Protein AF-A0A841EI13-F1 (afdb_monomer)

Organism: NCBI:txid104205

Sequence (80 aa):
MSRFCFIQDHAGAYGAKRLCTVLGMARSSYYAWRKSRPAREERAARDAELTARSAHRSQPLRDWARAVGSPLAQGLGHAR

Radius of gyration: 20.85 Å; Cα contacts (8 Å, |Δi|>4): 26; chains: 1; bounding box: 42×33×46 Å

Secondary structure (DSSP, 8-state):
--HHHHHHHHHHHH-HHHHHHHTT--HHHHHHHHHHHHHHHHHHHHHHHHHHHHHHHHHHHHHHHHHTT-GGGTTTS---

pLDDT: mean 87.29, std 14.36, range [41.03, 97.38]

Mean predicted aligned error: 8.55 Å

Solvent-accessible surface area (backbone atoms only — not comparable to full-atom values): 4797 Å² total; per-residue (Å²): 137,56,76,62,55,55,36,64,76,43,25,88,83,64,36,51,70,55,48,25,59,77,68,76,43,59,64,66,58,50,52,52,49,60,68,44,43,63,62,49,52,52,47,51,52,52,50,50,52,51,48,52,54,52,46,63,70,46,40,65,61,52,52,52,34,48,73,73,66,38,74,82,65,66,75,92,77,82,90,128

Foldseek 3Di:
DDLLVVLVVCCVPQNSVVSCVVVVHDPVVSVVCVVCVVVVVVVVVVVVVVVVVVCVVCVVVLVVCVVVVHPVVPPDPDDD

Structure (mmCIF, N/CA/C/O backbone):
data_AF-A0A841EI13-F1
#
_entry.id   AF-A0A841EI13-F1
#
loop_
_atom_site.group_PDB
_atom_site.id
_atom_site.type_symbol
_atom_site.label_atom_id
_atom_site.label_alt_id
_atom_site.label_comp_id
_atom_site.label_asym_id
_atom_site.label_entity_id
_atom_site.label_seq_id
_atom_site.pdbx_PDB_ins_code
_atom_site.Cartn_x
_atom_site.Cartn_y
_atom_site.Cartn_z
_atom_site.occupancy
_atom_site.B_iso_or_equiv
_atom_site.auth_seq_id
_atom_site.auth_comp_id
_atom_site.auth_asym_id
_atom_site.auth_atom_id
_atom_site.pdbx_PDB_model_num
ATOM 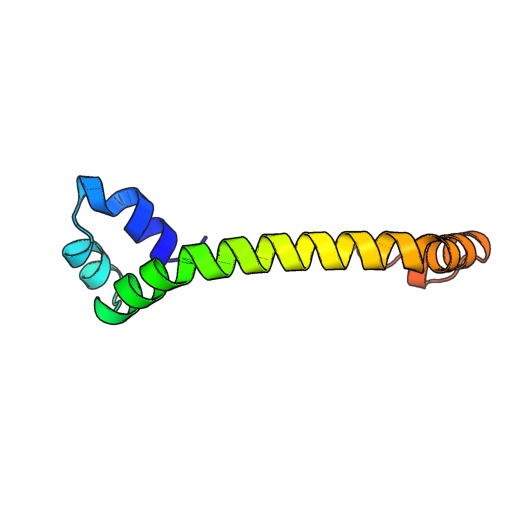1 N N . MET A 1 1 ? -7.437 -2.313 -7.835 1.00 64.50 1 MET A N 1
ATOM 2 C CA . MET A 1 1 ? -7.741 -1.277 -6.820 1.00 64.50 1 MET A CA 1
ATOM 3 C C . MET A 1 1 ? -8.038 -1.956 -5.488 1.00 64.50 1 MET A C 1
ATOM 5 O O . MET A 1 1 ? -8.856 -2.866 -5.470 1.00 64.50 1 MET A O 1
ATOM 9 N N . SER A 1 2 ? -7.339 -1.604 -4.401 1.00 89.56 2 SER A N 1
ATOM 10 C CA . SER A 1 2 ? -7.550 -2.246 -3.089 1.00 89.56 2 SER A CA 1
ATOM 11 C C . SER A 1 2 ? -8.603 -1.497 -2.264 1.00 89.56 2 SER A C 1
ATOM 13 O O . SER A 1 2 ? -8.664 -0.269 -2.320 1.00 89.56 2 SER A O 1
ATOM 15 N N . ARG A 1 3 ? -9.381 -2.216 -1.440 1.00 93.75 3 ARG A N 1
ATOM 16 C CA . ARG A 1 3 ? -10.366 -1.623 -0.508 1.00 93.75 3 ARG A CA 1
ATOM 17 C C . ARG A 1 3 ? -9.749 -0.568 0.415 1.00 93.75 3 ARG A C 1
ATOM 19 O O . ARG A 1 3 ? -10.419 0.377 0.804 1.00 93.75 3 ARG A O 1
ATOM 26 N N . PHE A 1 4 ? -8.470 -0.710 0.756 1.00 94.50 4 PHE A N 1
ATOM 27 C CA . PHE A 1 4 ? -7.774 0.246 1.609 1.00 94.50 4 PHE A CA 1
ATOM 28 C C . PHE A 1 4 ? -7.417 1.553 0.891 1.00 94.50 4 PHE A C 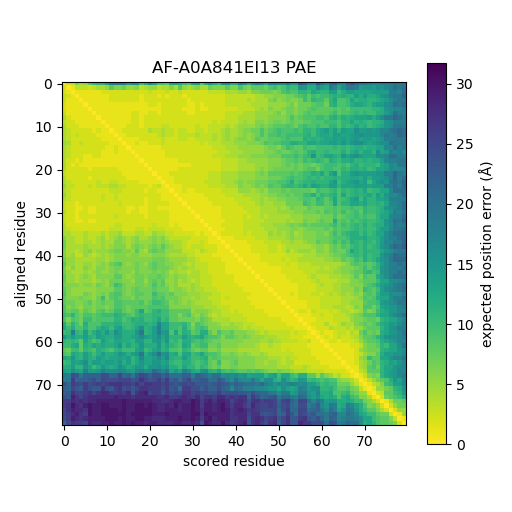1
ATOM 30 O O . PHE A 1 4 ? -7.477 2.605 1.521 1.00 94.50 4 PHE A O 1
ATOM 37 N N . CYS A 1 5 ? -7.103 1.505 -0.413 1.00 93.31 5 CYS A N 1
ATOM 38 C CA . CYS A 1 5 ? -6.909 2.718 -1.218 1.00 93.31 5 CYS A CA 1
ATOM 39 C C . CYS A 1 5 ? -8.198 3.539 -1.247 1.00 93.31 5 CYS A C 1
ATOM 41 O O . CYS A 1 5 ? -8.173 4.703 -0.882 1.00 93.31 5 CYS A O 1
ATOM 43 N N . PHE A 1 6 ? -9.335 2.887 -1.506 1.00 95.31 6 PHE A N 1
ATOM 44 C CA . PHE A 1 6 ? -10.642 3.538 -1.445 1.00 95.31 6 PHE A CA 1
ATOM 45 C C . PHE A 1 6 ? -10.896 4.215 -0.085 1.00 95.31 6 PHE A C 1
ATOM 47 O O . PHE A 1 6 ? -11.323 5.364 -0.032 1.00 95.31 6 PHE A O 1
ATOM 54 N N . ILE A 1 7 ? -10.584 3.551 1.037 1.00 95.88 7 ILE A N 1
ATOM 55 C CA . ILE A 1 7 ? -10.706 4.203 2.352 1.00 95.88 7 ILE A CA 1
ATOM 56 C C . ILE A 1 7 ? -9.793 5.425 2.454 1.00 95.88 7 ILE A C 1
ATOM 58 O O . ILE A 1 7 ? -10.240 6.454 2.945 1.00 95.88 7 ILE A O 1
ATOM 62 N N . GLN A 1 8 ? -8.534 5.324 2.026 1.00 95.69 8 GLN A N 1
ATOM 63 C CA . GLN A 1 8 ? -7.573 6.426 2.097 1.00 95.69 8 GLN A CA 1
ATOM 64 C C . GLN A 1 8 ? -8.033 7.640 1.279 1.00 95.69 8 GLN A C 1
ATOM 66 O O . GLN A 1 8 ? -7.959 8.760 1.781 1.00 95.69 8 GLN A O 1
ATOM 71 N N . ASP A 1 9 ? -8.547 7.403 0.073 1.00 96.50 9 ASP A N 1
ATOM 72 C CA . ASP A 1 9 ? -8.955 8.446 -0.872 1.00 96.50 9 ASP A CA 1
ATOM 73 C C . ASP A 1 9 ? -10.234 9.164 -0.409 1.00 96.50 9 ASP A C 1
ATOM 75 O O . ASP A 1 9 ? -10.402 10.364 -0.615 1.00 96.50 9 ASP A O 1
ATOM 79 N N . HIS A 1 10 ? -11.124 8.452 0.289 1.00 96.44 10 HIS A N 1
ATOM 80 C CA . HIS A 1 10 ? -12.429 8.971 0.706 1.00 96.44 10 HIS A CA 1
ATOM 81 C C . HIS A 1 10 ? -12.540 9.282 2.212 1.00 96.44 10 HIS A C 1
ATOM 83 O O . HIS A 1 10 ? -13.567 9.798 2.670 1.00 96.44 10 HIS A O 1
ATOM 89 N N . ALA A 1 11 ? -11.498 9.012 3.009 1.00 94.50 11 ALA A N 1
ATOM 90 C CA . ALA A 1 11 ? -11.509 9.227 4.459 1.00 94.50 11 ALA A CA 1
ATOM 91 C C . ALA A 1 11 ? -11.714 10.696 4.857 1.00 94.50 11 ALA A C 1
ATOM 93 O O . ALA A 1 11 ? -12.287 10.935 5.918 1.00 94.50 11 ALA A O 1
ATOM 94 N N . GLY A 1 12 ? -11.281 11.655 4.031 1.00 95.69 12 GLY A N 1
ATOM 95 C CA . GLY A 1 12 ? -11.480 13.086 4.286 1.00 95.69 12 GLY A CA 1
ATOM 96 C C . GLY A 1 12 ? -12.944 13.525 4.196 1.00 95.69 12 GLY A C 1
ATOM 97 O O . GLY A 1 12 ? -13.365 14.386 4.958 1.00 95.69 12 GLY A O 1
ATOM 98 N N . ALA A 1 13 ? -13.733 12.894 3.320 1.00 97.12 13 ALA A N 1
ATOM 99 C CA . ALA A 1 13 ? -15.138 13.242 3.107 1.00 97.12 13 ALA A CA 1
ATOM 100 C C . ALA A 1 13 ? -16.098 12.469 4.028 1.00 97.12 13 ALA A C 1
ATOM 102 O O . ALA A 1 13 ? -17.089 13.022 4.495 1.00 97.12 13 ALA A O 1
ATOM 103 N N . TYR A 1 14 ? -15.816 11.188 4.304 1.00 95.44 14 TYR A N 1
ATOM 104 C CA . TYR A 1 14 ? -16.765 10.303 5.006 1.00 95.44 14 TYR A CA 1
ATOM 105 C C . TYR A 1 14 ? -16.238 9.711 6.318 1.00 95.44 14 TYR A C 1
ATOM 107 O O . TYR A 1 14 ? -16.991 9.062 7.048 1.00 95.44 14 TYR A O 1
ATOM 115 N N . GLY A 1 15 ? -14.957 9.919 6.628 1.00 96.62 15 GLY A N 1
ATOM 116 C CA . GLY A 1 15 ? -14.293 9.363 7.800 1.00 96.62 15 GLY A CA 1
ATOM 117 C C . GLY A 1 15 ? -13.921 7.885 7.643 1.00 96.62 15 GLY A C 1
ATOM 118 O O . GLY A 1 15 ? -14.745 7.024 7.329 1.00 96.62 15 GLY A O 1
ATOM 119 N N . ALA A 1 16 ? -12.669 7.549 7.963 1.00 95.88 16 ALA A N 1
ATOM 120 C CA . ALA A 1 16 ? -12.159 6.180 7.841 1.00 95.88 16 ALA A CA 1
ATOM 121 C C . ALA A 1 16 ? -12.958 5.149 8.665 1.00 95.88 16 ALA A C 1
ATOM 123 O O . ALA A 1 16 ? -13.120 4.012 8.230 1.00 95.88 16 ALA A O 1
ATOM 124 N N . LYS A 1 17 ? -13.495 5.535 9.834 1.00 96.38 17 LYS A N 1
ATOM 125 C CA . LYS A 1 17 ? -14.312 4.652 10.688 1.00 96.38 17 LYS A CA 1
ATOM 126 C C . LYS A 1 17 ? -15.577 4.181 9.969 1.00 96.38 17 LYS A C 1
ATOM 128 O O . LYS A 1 17 ? -15.840 2.984 9.957 1.00 96.38 17 LYS A O 1
ATOM 133 N N . ARG A 1 18 ? -16.328 5.106 9.361 1.00 97.38 18 ARG A N 1
ATOM 134 C CA . ARG A 1 18 ? -17.574 4.800 8.646 1.00 97.38 18 ARG A CA 1
ATOM 135 C C . ARG A 1 18 ? -17.297 3.910 7.439 1.00 97.38 18 ARG A C 1
ATOM 137 O O . ARG A 1 18 ? -17.979 2.910 7.252 1.00 97.38 18 ARG A O 1
ATOM 144 N N . LEU A 1 19 ? -16.251 4.235 6.681 1.00 97.38 19 LEU A N 1
ATOM 145 C CA . LEU A 1 19 ? -15.843 3.453 5.515 1.00 97.38 19 LEU A CA 1
ATOM 146 C C . LEU A 1 19 ? -15.378 2.039 5.897 1.00 97.38 19 LEU A C 1
ATOM 148 O O . LEU A 1 19 ? -15.750 1.083 5.227 1.00 97.38 19 LEU A O 1
ATOM 152 N N . CYS A 1 20 ? -14.636 1.875 7.001 1.00 96.88 20 CYS A N 1
ATOM 153 C CA . CYS A 1 20 ? -14.275 0.548 7.515 1.00 96.88 20 CYS A CA 1
ATOM 154 C C . CYS A 1 20 ? -15.519 -0.289 7.841 1.00 96.88 20 CYS A C 1
ATOM 156 O O . CYS A 1 20 ?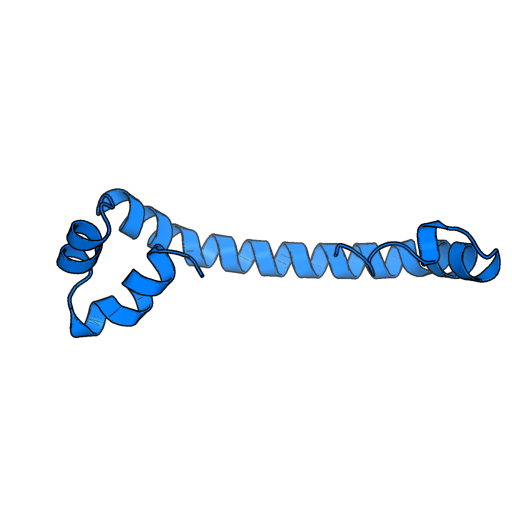 -15.579 -1.452 7.455 1.00 96.88 20 CYS A O 1
ATOM 158 N N . THR A 1 21 ? -16.515 0.301 8.509 1.00 97.25 21 THR A N 1
ATOM 159 C CA . THR A 1 21 ? -17.767 -0.388 8.850 1.00 97.25 21 THR A CA 1
ATOM 160 C C . THR A 1 21 ? -18.536 -0.817 7.602 1.00 97.25 21 THR A C 1
ATOM 162 O O . THR A 1 21 ? -18.902 -1.982 7.491 1.00 97.25 21 THR A O 1
ATOM 165 N N . VAL A 1 22 ? -18.740 0.096 6.647 1.00 96.81 22 VAL A N 1
ATOM 166 C CA . VAL A 1 22 ? -19.498 -0.182 5.412 1.00 96.81 22 VAL A CA 1
ATOM 167 C C . VAL A 1 22 ? -18.822 -1.263 4.563 1.00 96.81 22 VAL A C 1
ATOM 169 O O . VAL A 1 22 ? -19.498 -2.083 3.957 1.00 96.81 22 VAL A O 1
ATOM 172 N N . LEU A 1 23 ? -17.488 -1.301 4.548 1.00 95.56 23 LEU A N 1
ATOM 173 C CA . LEU A 1 23 ? -16.713 -2.275 3.773 1.00 95.56 23 LEU A CA 1
ATOM 174 C C . LEU A 1 23 ? -16.420 -3.582 4.529 1.00 95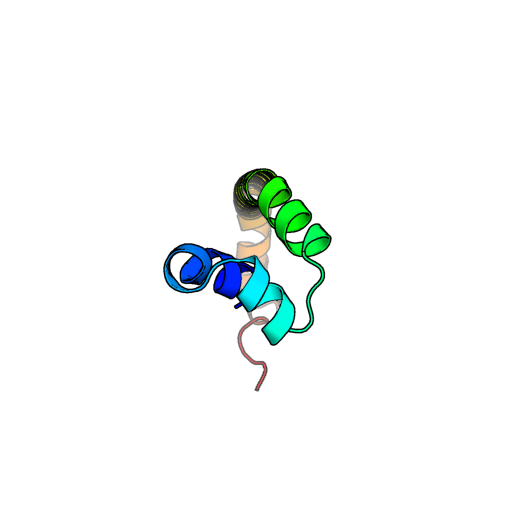.56 23 LEU A C 1
ATOM 176 O O . LEU A 1 23 ? -15.658 -4.410 4.022 1.00 95.56 23 LEU A O 1
ATOM 180 N N . GLY A 1 24 ? -16.955 -3.755 5.744 1.00 96.50 24 GLY A N 1
ATOM 181 C CA . GLY A 1 24 ? -16.731 -4.949 6.563 1.00 96.50 24 GLY A CA 1
ATOM 182 C C . GLY A 1 24 ? -15.260 -5.170 6.930 1.00 96.50 24 GLY A C 1
ATOM 183 O O . GLY A 1 24 ? -14.776 -6.300 6.922 1.00 96.50 24 GLY A O 1
ATOM 184 N N . MET A 1 25 ? -14.509 -4.097 7.195 1.00 95.44 25 MET A N 1
ATOM 185 C CA . MET A 1 25 ? -13.085 -4.162 7.532 1.00 95.44 25 MET A CA 1
ATOM 186 C C . MET A 1 25 ? -12.809 -3.731 8.969 1.00 95.44 25 MET A C 1
ATOM 188 O O . MET A 1 25 ? -13.378 -2.768 9.484 1.00 95.44 25 MET A O 1
ATOM 192 N N . ALA A 1 26 ? -11.850 -4.401 9.608 1.00 96.31 26 ALA A N 1
ATOM 193 C CA . ALA A 1 26 ? -11.361 -3.978 10.908 1.00 96.31 26 ALA A CA 1
ATOM 194 C C . ALA A 1 26 ? -10.575 -2.661 10.788 1.00 96.31 26 ALA A C 1
ATOM 196 O O . ALA A 1 26 ? -9.675 -2.519 9.954 1.00 96.31 26 ALA A O 1
ATOM 197 N N . ARG A 1 27 ? -10.863 -1.703 11.681 1.00 95.44 27 ARG A N 1
ATOM 198 C CA . ARG A 1 27 ? -10.104 -0.440 11.774 1.00 95.44 27 ARG A CA 1
ATOM 199 C C . ARG A 1 27 ? -8.611 -0.679 11.991 1.00 95.44 27 ARG A C 1
ATOM 201 O O . ARG A 1 27 ? -7.793 0.048 11.437 1.00 95.44 27 ARG A O 1
ATOM 208 N N . SER A 1 28 ? -8.260 -1.688 12.790 1.00 96.06 28 SER A N 1
ATOM 209 C CA . SER A 1 28 ? -6.868 -2.068 13.047 1.00 96.06 28 SER A CA 1
ATOM 210 C C . SER A 1 28 ? -6.145 -2.448 11.755 1.00 96.06 28 SER A C 1
ATOM 212 O O . SER A 1 28 ? -5.034 -1.978 11.528 1.00 96.06 28 SER A O 1
ATOM 214 N N . SER A 1 29 ? -6.794 -3.203 10.863 1.00 95.12 29 SER A N 1
ATOM 215 C CA . SER A 1 29 ? -6.242 -3.559 9.552 1.00 95.12 29 SER A CA 1
ATOM 216 C C . SER A 1 29 ? -6.003 -2.336 8.669 1.00 95.12 29 SER A C 1
ATOM 218 O O . SER A 1 29 ? -4.967 -2.265 8.015 1.00 95.12 29 SER A O 1
ATOM 220 N N . TYR A 1 30 ? -6.909 -1.349 8.681 1.00 95.44 30 TYR A N 1
ATOM 221 C CA . TYR A 1 30 ? -6.716 -0.101 7.932 1.00 95.44 30 TYR A CA 1
ATOM 222 C C . TYR A 1 30 ? -5.483 0.670 8.415 1.00 95.44 30 TYR A C 1
ATOM 224 O O . TYR A 1 30 ? -4.633 1.040 7.606 1.00 95.44 30 TYR A O 1
ATOM 232 N N . TYR A 1 31 ? -5.338 0.880 9.725 1.00 95.25 31 TYR A N 1
ATOM 233 C CA . TYR A 1 31 ? -4.181 1.610 10.248 1.00 95.25 31 TYR A CA 1
ATOM 234 C C . TYR A 1 31 ? -2.873 0.820 10.121 1.00 95.25 31 TYR A C 1
ATOM 236 O O . TYR A 1 31 ? -1.841 1.422 9.826 1.00 95.25 31 TYR A O 1
ATOM 244 N N . ALA A 1 32 ? -2.904 -0.508 10.269 1.00 95.62 32 ALA A N 1
ATOM 245 C CA . ALA A 1 32 ? -1.749 -1.368 10.009 1.00 95.62 32 ALA A CA 1
ATOM 246 C C . ALA A 1 32 ? -1.306 -1.276 8.541 1.00 95.62 32 ALA A C 1
ATOM 248 O O . ALA A 1 32 ? -0.126 -1.062 8.258 1.00 95.62 32 ALA A O 1
ATOM 249 N N . TRP A 1 33 ? -2.260 -1.347 7.608 1.00 94.69 33 TRP A N 1
ATOM 250 C CA . TRP A 1 33 ? -1.994 -1.134 6.190 1.00 94.69 33 TRP A CA 1
ATOM 251 C C . TRP A 1 33 ? -1.402 0.255 5.942 1.00 94.69 33 TRP A C 1
ATOM 253 O O . TRP A 1 33 ? -0.335 0.346 5.334 1.00 94.69 33 TRP A O 1
ATOM 263 N N . ARG A 1 34 ? -2.026 1.316 6.476 1.00 94.19 34 ARG A N 1
ATOM 264 C CA . ARG A 1 34 ? -1.583 2.707 6.295 1.00 94.19 34 ARG A CA 1
ATOM 265 C C . ARG A 1 34 ? -0.161 2.921 6.809 1.00 94.19 34 ARG A C 1
ATOM 267 O O . ARG A 1 34 ? 0.637 3.546 6.126 1.00 94.19 34 ARG A O 1
ATOM 274 N N . LYS A 1 35 ? 0.175 2.355 7.973 1.00 95.38 35 LYS A N 1
ATOM 275 C CA . LYS A 1 35 ? 1.532 2.394 8.541 1.00 95.38 35 LYS A CA 1
ATOM 276 C C . LYS A 1 35 ? 2.548 1.662 7.659 1.00 95.38 35 LYS A C 1
ATOM 278 O O . LYS A 1 35 ? 3.679 2.110 7.539 1.00 95.38 35 LYS A O 1
ATOM 283 N N . SER A 1 36 ? 2.152 0.550 7.040 1.00 92.75 36 SER A N 1
ATOM 284 C CA . SER A 1 36 ? 3.035 -0.245 6.175 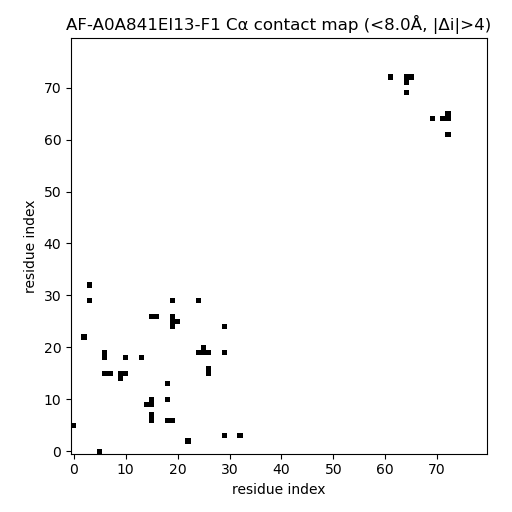1.00 92.75 36 SER A CA 1
ATOM 285 C C . SER A 1 36 ? 3.205 0.311 4.756 1.00 92.75 36 SER A C 1
ATOM 287 O O . SER A 1 36 ? 4.087 -0.154 4.038 1.00 92.75 36 SER A O 1
ATOM 289 N N . ARG A 1 37 ? 2.379 1.277 4.328 1.00 91.00 37 ARG A N 1
ATOM 290 C CA . ARG A 1 37 ? 2.402 1.807 2.955 1.00 91.00 37 ARG A CA 1
ATOM 291 C C . ARG A 1 37 ? 3.754 2.379 2.523 1.00 91.00 37 A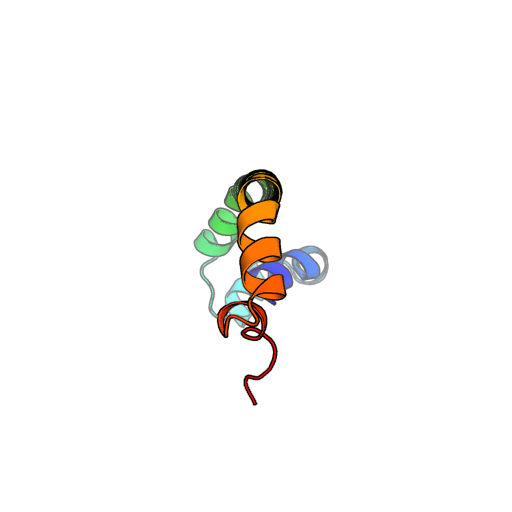RG A C 1
ATOM 293 O O . ARG A 1 37 ? 4.219 1.935 1.479 1.00 91.00 37 ARG A O 1
ATOM 300 N N . PRO A 1 38 ? 4.411 3.266 3.297 1.00 90.62 38 PRO A N 1
ATOM 301 C CA . PRO A 1 38 ? 5.687 3.839 2.872 1.00 90.62 38 PRO A CA 1
ATOM 302 C C . PRO A 1 38 ? 6.754 2.758 2.679 1.00 90.62 38 PRO A C 1
ATOM 304 O O . PRO A 1 38 ? 7.451 2.741 1.675 1.00 90.62 38 PRO A O 1
ATOM 307 N N . ALA A 1 39 ? 6.805 1.776 3.585 1.00 91.19 39 ALA A N 1
ATOM 308 C CA . ALA A 1 39 ? 7.733 0.652 3.479 1.00 91.19 39 ALA A CA 1
ATOM 309 C C . ALA A 1 39 ? 7.452 -0.241 2.255 1.00 91.19 39 ALA A C 1
ATOM 311 O O . ALA A 1 39 ? 8.373 -0.810 1.673 1.00 91.19 39 ALA A O 1
ATOM 312 N N . ARG A 1 40 ? 6.183 -0.381 1.844 1.00 88.44 40 ARG A N 1
ATOM 313 C CA . ARG A 1 40 ? 5.817 -1.096 0.610 1.00 88.44 40 ARG A CA 1
ATOM 314 C C . ARG A 1 40 ? 6.201 -0.313 -0.640 1.00 88.44 40 ARG A C 1
ATOM 316 O O . ARG A 1 40 ? 6.627 -0.930 -1.605 1.00 88.44 40 ARG A O 1
ATOM 323 N N . GLU A 1 41 ? 6.047 1.005 -0.622 1.00 90.25 41 GLU A N 1
ATOM 324 C CA . GLU A 1 41 ? 6.437 1.887 -1.727 1.00 90.25 41 GLU A CA 1
ATOM 325 C C . GLU A 1 41 ? 7.963 1.903 -1.896 1.00 90.25 41 GLU A C 1
ATOM 327 O O . GLU A 1 41 ? 8.454 1.724 -3.008 1.00 90.25 41 GLU A O 1
ATOM 332 N N . GLU A 1 42 ? 8.717 1.978 -0.796 1.00 92.19 42 GLU A N 1
ATOM 333 C CA . GLU A 1 42 ? 10.175 1.836 -0.814 1.00 92.19 42 GLU A CA 1
ATOM 334 C C . GLU A 1 42 ? 10.601 0.459 -1.333 1.00 92.19 42 GLU A C 1
ATOM 336 O O . GLU A 1 42 ? 11.451 0.365 -2.218 1.00 92.19 42 GLU A O 1
ATOM 341 N N . ARG A 1 43 ? 9.984 -0.622 -0.835 1.00 92.50 43 ARG A N 1
ATOM 342 C CA . ARG A 1 43 ? 10.269 -1.972 -1.332 1.00 92.50 43 ARG A CA 1
ATOM 343 C C . ARG A 1 43 ? 9.963 -2.094 -2.824 1.00 92.50 43 ARG A C 1
ATOM 345 O O . ARG A 1 43 ? 10.786 -2.631 -3.547 1.00 92.50 43 ARG A O 1
ATOM 352 N N . ALA A 1 44 ? 8.843 -1.550 -3.297 1.00 92.56 44 ALA A N 1
ATOM 353 C CA . ALA A 1 44 ? 8.504 -1.563 -4.718 1.00 92.56 44 ALA A CA 1
ATOM 354 C C . ALA A 1 44 ? 9.540 -0.804 -5.565 1.00 92.56 44 ALA A C 1
ATOM 356 O O . ALA A 1 44 ? 9.901 -1.271 -6.643 1.00 92.56 44 ALA A O 1
ATOM 357 N N . ALA A 1 45 ? 10.061 0.324 -5.072 1.00 93.50 45 ALA A N 1
ATOM 358 C CA . ALA A 1 45 ? 11.133 1.056 -5.743 1.00 93.50 45 ALA A CA 1
ATOM 359 C C . ALA A 1 45 ? 12.440 0.245 -5.795 1.00 93.50 45 ALA A C 1
ATOM 361 O O . ALA A 1 45 ? 13.067 0.150 -6.850 1.00 93.50 45 ALA A O 1
ATOM 362 N N . ARG A 1 46 ? 12.821 -0.399 -4.684 1.00 94.62 46 ARG A N 1
ATOM 363 C CA . ARG A 1 46 ? 13.992 -1.292 -4.616 1.00 94.62 46 ARG A CA 1
ATOM 364 C C . ARG A 1 46 ? 13.847 -2.505 -5.531 1.00 94.62 46 ARG A C 1
ATOM 366 O O . ARG A 1 46 ? 14.796 -2.865 -6.222 1.00 94.62 46 ARG A O 1
ATOM 373 N N . ASP A 1 47 ? 12.665 -3.109 -5.569 1.00 94.50 47 ASP A N 1
ATOM 374 C CA . ASP A 1 47 ? 12.366 -4.253 -6.427 1.00 94.50 47 ASP A CA 1
ATOM 375 C C . ASP A 1 47 ? 12.401 -3.850 -7.908 1.00 94.50 47 ASP A C 1
ATOM 377 O O . ASP A 1 47 ? 12.933 -4.593 -8.735 1.00 94.50 47 ASP A O 1
ATOM 381 N N . ALA A 1 48 ? 11.907 -2.657 -8.254 1.00 94.69 48 ALA A N 1
ATOM 382 C CA . ALA A 1 48 ? 12.006 -2.111 -9.606 1.00 94.69 48 ALA A CA 1
ATOM 383 C C . ALA A 1 48 ? 13.469 -1.876 -10.016 1.00 94.69 48 ALA A C 1
ATOM 385 O O . ALA A 1 48 ? 13.873 -2.276 -11.109 1.00 94.69 48 ALA A O 1
ATOM 386 N N . GLU A 1 49 ? 14.285 -1.306 -9.125 1.00 95.69 49 GLU A N 1
ATOM 387 C CA . GLU A 1 49 ? 15.724 -1.120 -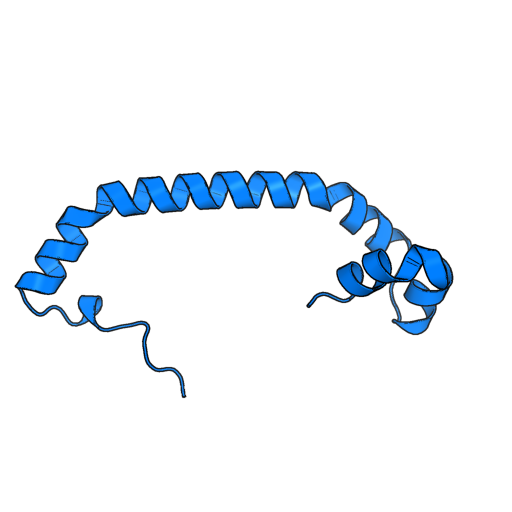9.344 1.00 95.69 49 GLU A CA 1
ATOM 388 C C . GLU A 1 49 ? 16.442 -2.466 -9.546 1.00 95.69 49 GLU A C 1
ATOM 390 O O . GLU A 1 49 ? 17.215 -2.647 -10.494 1.00 95.69 49 GLU A O 1
ATOM 395 N N . LEU A 1 50 ? 16.158 -3.442 -8.681 1.00 94.06 50 LEU A N 1
ATOM 396 C CA . LEU A 1 50 ? 16.729 -4.783 -8.758 1.00 94.06 50 LEU A CA 1
ATOM 397 C C . LEU A 1 50 ? 16.317 -5.499 -10.050 1.00 94.06 50 LEU A C 1
ATOM 399 O O . LEU A 1 50 ? 17.152 -6.143 -10.695 1.00 94.06 50 LEU A O 1
ATOM 403 N N . THR A 1 51 ? 15.053 -5.363 -10.450 1.00 95.56 51 THR A N 1
ATOM 404 C CA . THR A 1 51 ? 14.517 -5.933 -11.692 1.00 95.56 51 THR A CA 1
ATOM 405 C C . THR A 1 51 ? 15.191 -5.304 -12.904 1.00 95.56 51 THR A C 1
ATOM 407 O O . THR A 1 51 ? 15.657 -6.033 -13.777 1.00 95.56 51 THR A O 1
ATOM 410 N N . ALA A 1 52 ? 15.337 -3.976 -12.938 1.00 94.44 52 ALA A N 1
ATOM 411 C CA . ALA A 1 52 ? 16.014 -3.268 -14.023 1.00 94.44 52 ALA A CA 1
ATOM 412 C C . ALA A 1 52 ? 17.484 -3.697 -14.156 1.00 94.44 52 ALA A C 1
ATOM 414 O O . ALA A 1 52 ? 17.963 -3.988 -15.253 1.00 94.44 52 ALA A O 1
ATOM 415 N N . ARG A 1 53 ? 18.195 -3.829 -13.031 1.00 95.69 53 ARG A N 1
ATOM 416 C CA . ARG A 1 53 ? 19.589 -4.298 -13.005 1.00 95.69 53 ARG A CA 1
ATOM 417 C C . ARG A 1 53 ? 19.725 -5.741 -13.489 1.00 95.69 53 ARG A C 1
ATOM 419 O O . ARG A 1 53 ? 20.615 -6.061 -14.279 1.00 95.69 53 ARG A O 1
ATOM 426 N N . SER A 1 54 ? 18.834 -6.614 -13.027 1.00 94.00 54 SER A N 1
ATOM 427 C CA . SER A 1 54 ? 18.779 -8.014 -13.456 1.00 94.00 54 SER A CA 1
ATOM 428 C C . SER A 1 54 ? 18.436 -8.117 -14.942 1.00 94.00 54 SER A C 1
ATOM 430 O O . SER A 1 54 ? 19.000 -8.958 -15.647 1.00 94.00 54 SER A O 1
ATOM 432 N N . ALA A 1 55 ? 17.572 -7.226 -15.437 1.00 92.06 55 ALA A N 1
ATOM 433 C CA . ALA A 1 55 ? 17.207 -7.138 -16.839 1.00 92.06 55 ALA A CA 1
ATOM 434 C C . ALA A 1 55 ? 18.393 -6.683 -17.708 1.00 92.06 55 ALA A C 1
ATOM 436 O O . ALA A 1 55 ? 18.716 -7.318 -18.706 1.00 92.06 55 ALA A O 1
ATOM 437 N N . HIS A 1 56 ? 19.130 -5.659 -17.296 1.00 92.62 56 HIS A N 1
ATOM 438 C CA . HIS A 1 56 ? 20.339 -5.267 -18.016 1.00 92.62 56 HIS A CA 1
ATOM 439 C C . HIS A 1 56 ? 21.345 -6.430 -18.116 1.00 92.62 56 HIS A C 1
ATOM 441 O O . HIS A 1 56 ? 21.826 -6.752 -19.200 1.00 92.62 56 HIS A O 1
ATOM 447 N N . ARG A 1 57 ? 21.590 -7.147 -17.010 1.00 91.81 57 ARG A N 1
ATOM 448 C CA . ARG A 1 57 ? 22.534 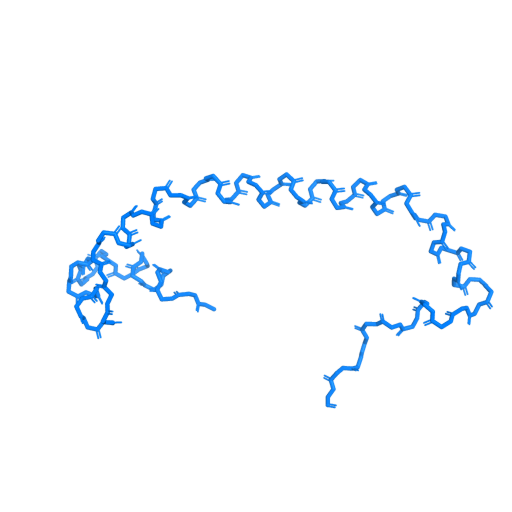-8.278 -16.983 1.00 91.81 57 ARG A CA 1
ATOM 449 C C . ARG A 1 57 ? 22.120 -9.444 -17.881 1.00 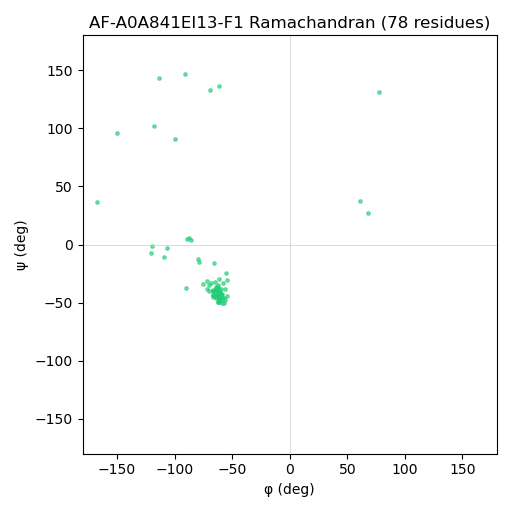91.81 57 ARG A C 1
ATOM 451 O O . ARG A 1 57 ? 22.970 -10.074 -18.497 1.00 91.81 57 ARG A O 1
ATOM 458 N N . SER A 1 58 ? 20.828 -9.756 -17.933 1.00 91.12 58 SER A N 1
ATOM 459 C CA . SER A 1 58 ? 20.306 -10.857 -18.757 1.00 91.12 58 SER A CA 1
ATOM 460 C C . SER A 1 58 ? 19.970 -10.439 -20.195 1.00 91.12 58 SER A C 1
ATOM 462 O O . SER A 1 58 ? 19.466 -11.260 -20.960 1.00 91.12 58 SER A O 1
ATOM 464 N N . GLN A 1 59 ? 20.272 -9.194 -20.586 1.00 83.56 59 GLN A N 1
ATOM 465 C CA . GLN A 1 59 ? 20.050 -8.680 -21.937 1.00 83.56 59 GLN A CA 1
ATOM 466 C C . GLN A 1 59 ? 20.751 -9.524 -23.022 1.00 83.56 59 GLN A C 1
ATOM 468 O O . GLN A 1 59 ? 20.053 -9.961 -23.935 1.00 83.56 59 GLN A O 1
ATOM 473 N N . PRO A 1 60 ? 22.042 -9.900 -22.894 1.00 90.00 60 PRO A N 1
ATOM 474 C CA . PRO A 1 60 ? 22.712 -10.712 -23.915 1.00 90.00 60 PRO A CA 1
ATOM 475 C C . PRO A 1 60 ? 22.077 -12.096 -24.098 1.00 90.00 60 PRO A C 1
ATOM 477 O O . PRO A 1 60 ? 21.961 -12.587 -25.215 1.00 90.00 60 PRO A O 1
ATOM 480 N N . LEU A 1 61 ? 21.613 -12.713 -23.005 1.00 86.25 61 LEU A N 1
ATOM 481 C CA . LEU A 1 61 ? 20.923 -14.006 -23.052 1.00 86.25 61 LEU A CA 1
ATOM 482 C C . LEU A 1 61 ? 19.574 -13.896 -23.775 1.00 86.25 61 LEU A C 1
ATOM 484 O O . LEU A 1 61 ? 19.222 -14.777 -24.558 1.00 86.25 61 LEU A O 1
ATOM 488 N N . ARG A 1 62 ? 18.830 -12.806 -23.545 1.00 81.75 62 ARG A N 1
ATOM 489 C CA . ARG A 1 62 ? 17.576 -12.524 -24.259 1.00 81.75 62 ARG A CA 1
ATOM 490 C C . ARG A 1 62 ? 17.800 -12.240 -25.739 1.00 81.75 62 ARG A C 1
ATOM 492 O O . ARG A 1 62 ? 17.018 -12.707 -26.563 1.00 81.75 62 ARG A O 1
ATOM 499 N N . ASP A 1 63 ? 18.854 -11.506 -26.075 1.00 86.50 63 ASP A N 1
ATOM 500 C CA . ASP A 1 63 ? 19.176 -11.174 -27.462 1.00 86.50 63 ASP A CA 1
ATOM 501 C C . ASP A 1 63 ? 19.658 -12.406 -28.236 1.00 86.50 63 ASP A C 1
ATOM 503 O O . ASP A 1 63 ? 19.200 -12.637 -29.355 1.00 86.50 63 ASP A O 1
ATOM 507 N N . TRP A 1 64 ? 20.468 -13.268 -27.610 1.00 83.81 64 TRP A N 1
ATOM 508 C CA . TRP A 1 64 ? 20.829 -14.572 -28.168 1.00 83.81 64 TRP A CA 1
ATOM 509 C C . TRP A 1 64 ? 19.594 -15.451 -28.404 1.00 83.81 64 TRP A C 1
ATOM 511 O O . TRP A 1 64 ? 19.414 -15.968 -29.505 1.00 83.81 64 TRP A O 1
ATOM 521 N N . ALA A 1 65 ? 18.696 -15.558 -27.416 1.00 85.94 65 ALA A N 1
ATOM 522 C CA . ALA A 1 65 ? 17.460 -16.331 -27.542 1.00 85.94 65 ALA A CA 1
ATOM 523 C C . ALA A 1 65 ? 16.563 -15.826 -28.688 1.00 85.94 65 ALA A C 1
ATOM 525 O O . ALA A 1 65 ? 15.971 -16.636 -29.402 1.00 85.94 65 ALA A O 1
ATOM 526 N N . ARG A 1 66 ? 16.489 -14.503 -28.899 1.00 82.38 66 ARG A N 1
ATOM 527 C CA . ARG A 1 66 ? 15.772 -13.902 -30.034 1.00 82.38 66 ARG A CA 1
ATOM 528 C C . ARG A 1 66 ? 16.441 -14.241 -31.370 1.00 82.38 66 ARG A C 1
ATOM 530 O O . ARG A 1 66 ? 15.738 -14.593 -32.310 1.00 82.38 66 ARG A O 1
ATOM 537 N N . ALA A 1 67 ? 17.771 -14.167 -31.446 1.00 87.38 67 ALA A N 1
ATOM 538 C CA . ALA A 1 67 ? 18.531 -14.437 -32.669 1.00 87.38 67 ALA A CA 1
ATOM 539 C C . ALA A 1 67 ? 18.396 -15.890 -33.152 1.00 87.38 67 ALA A C 1
ATOM 541 O O . ALA A 1 67 ? 18.295 -16.126 -34.352 1.00 87.38 67 ALA A O 1
ATOM 542 N N . VAL A 1 68 ? 18.340 -16.858 -32.231 1.00 86.75 68 VAL A N 1
ATOM 543 C CA . VAL A 1 68 ? 18.167 -18.284 -32.571 1.00 86.75 68 VAL A CA 1
ATOM 544 C C . VAL A 1 68 ? 16.699 -18.702 -32.745 1.00 86.75 68 VAL A C 1
ATOM 546 O O . VAL A 1 68 ? 16.421 -19.882 -32.937 1.00 86.75 68 VAL A O 1
ATOM 549 N N . GLY A 1 69 ? 15.745 -17.765 -32.653 1.00 78.31 69 GLY A N 1
ATOM 550 C CA . GLY A 1 69 ? 14.313 -18.058 -32.778 1.00 78.31 69 GLY A CA 1
ATOM 551 C C . GLY A 1 69 ? 13.738 -18.884 -31.620 1.00 78.31 69 GLY A C 1
ATOM 552 O O . GLY A 1 69 ? 12.761 -19.608 -31.805 1.00 78.31 69 GLY A O 1
ATOM 553 N N . SER A 1 70 ? 14.332 -18.799 -30.424 1.00 71.62 70 SER A N 1
ATOM 554 C CA . SER A 1 70 ? 13.892 -19.571 -29.257 1.00 71.62 70 SER A CA 1
ATOM 555 C C . SER A 1 70 ? 12.445 -19.218 -28.860 1.00 71.62 70 SER A C 1
ATOM 557 O O . SER A 1 70 ? 12.115 -18.030 -28.771 1.00 71.62 70 SER A O 1
ATOM 559 N N . PRO A 1 71 ? 11.583 -20.204 -28.530 1.00 63.44 71 PRO A N 1
ATOM 560 C CA . PRO A 1 71 ? 10.206 -19.965 -28.074 1.00 63.44 71 PRO A CA 1
ATOM 561 C C . PRO A 1 71 ? 10.101 -19.037 -26.851 1.00 63.44 71 PRO A C 1
ATOM 563 O O . PRO A 1 71 ? 9.091 -18.359 -26.667 1.00 63.44 71 PRO A O 1
ATOM 566 N N . LEU A 1 72 ? 11.164 -18.944 -26.040 1.00 62.28 72 LEU A N 1
ATOM 567 C CA . LEU A 1 72 ? 11.249 -18.039 -24.886 1.00 62.28 72 LEU A CA 1
ATOM 568 C C . LEU A 1 72 ? 11.240 -16.547 -25.272 1.00 62.28 72 LEU A C 1
ATOM 570 O O . LEU A 1 72 ? 10.983 -15.705 -24.416 1.00 62.28 72 LEU A O 1
ATOM 574 N N . ALA A 1 73 ? 11.487 -16.202 -26.541 1.00 57.53 73 ALA A N 1
ATOM 575 C CA . ALA A 1 73 ? 11.398 -14.829 -27.038 1.00 57.53 73 ALA A CA 1
ATOM 576 C C . ALA A 1 73 ? 9.952 -14.369 -27.316 1.00 57.53 73 ALA A C 1
ATOM 578 O O . ALA A 1 73 ? 9.724 -13.171 -27.478 1.00 57.53 73 ALA A O 1
ATOM 579 N N . GLN A 1 74 ? 8.987 -15.298 -27.378 1.00 56.88 74 GLN A N 1
ATOM 580 C CA . GLN A 1 74 ? 7.621 -15.037 -27.861 1.00 56.88 74 GLN A CA 1
ATOM 581 C C . GLN A 1 74 ? 6.548 -15.065 -26.756 1.00 56.88 74 GLN A C 1
ATOM 583 O O . GLN A 1 74 ? 5.405 -14.666 -26.977 1.00 56.88 74 GLN A O 1
ATOM 588 N N . GLY A 1 75 ? 6.882 -15.529 -25.552 1.00 57.22 75 GLY A N 1
ATOM 589 C CA . GLY A 1 75 ? 5.895 -15.781 -24.505 1.00 57.22 75 GLY A CA 1
ATOM 590 C C . GLY A 1 75 ? 5.801 -14.671 -23.467 1.00 57.22 75 GLY A C 1
ATOM 591 O O . GLY A 1 75 ? 6.500 -14.752 -22.472 1.00 57.22 75 GLY A O 1
ATOM 592 N N . LEU A 1 76 ? 4.925 -13.683 -23.682 1.00 52.12 76 LEU A N 1
ATOM 593 C CA . LEU A 1 76 ? 4.063 -13.040 -22.660 1.00 52.12 76 LEU A CA 1
ATOM 594 C C . LEU A 1 76 ? 2.978 -12.173 -23.352 1.00 52.12 76 LEU A C 1
ATOM 596 O O . LEU A 1 76 ? 2.633 -11.085 -22.900 1.00 52.12 76 LEU A O 1
ATOM 600 N N . GLY A 1 77 ? 2.468 -12.636 -24.501 1.00 46.97 77 GLY A N 1
ATOM 601 C CA . GLY A 1 77 ? 1.589 -11.852 -25.375 1.00 46.97 77 GLY A CA 1
ATOM 602 C C . GLY A 1 77 ? 0.190 -12.413 -25.616 1.00 46.97 77 GLY A C 1
ATOM 603 O O . GLY A 1 77 ? -0.559 -11.755 -26.318 1.00 46.97 77 GLY A O 1
ATOM 604 N N . HIS A 1 78 ? -0.198 -13.575 -25.076 1.00 47.41 78 HIS A N 1
ATOM 605 C CA . HIS A 1 78 ? -1.552 -14.113 -25.278 1.00 47.41 78 HIS A CA 1
ATOM 606 C C . HIS A 1 78 ? -2.020 -14.955 -24.084 1.00 47.41 78 HIS A C 1
ATOM 608 O O . HIS A 1 78 ? -1.741 -16.146 -23.996 1.00 47.41 78 HIS A O 1
ATOM 614 N N . ALA A 1 79 ? -2.769 -14.325 -23.181 1.00 41.03 79 ALA A N 1
ATOM 615 C CA . ALA A 1 79 ? -3.779 -14.998 -22.375 1.00 41.03 79 ALA A CA 1
ATOM 616 C C . ALA A 1 79 ? -5.118 -14.352 -22.745 1.00 41.03 79 ALA A C 1
ATOM 618 O O . ALA A 1 79 ? -5.392 -13.214 -22.358 1.00 41.03 79 ALA A O 1
ATOM 619 N N . ARG A 1 80 ? -5.896 -15.048 -23.572 1.00 44.06 80 ARG A N 1
ATOM 620 C CA . ARG A 1 80 ? -7.303 -14.767 -23.837 1.00 44.06 80 ARG A CA 1
ATOM 621 C C . ARG A 1 80 ? -8.066 -16.073 -23.703 1.00 44.06 80 ARG A C 1
ATOM 623 O O . ARG A 1 80 ? -7.482 -17.103 -24.104 1.00 44.06 80 ARG A O 1
#